Protein AF-A0A522VVH6-F1 (afdb_monomer)

Sequence (54 aa):
MSARRLDLVLLWHMHQPDYRDHASGEFALPWVYLHAIKDYADMAWHLERHEVRA

pLDDT: mean 83.18, std 7.97, range [60.84, 95.62]

Mean predicted aligned error: 7.02 Å

Structure (mmCIF, N/CA/C/O backbone):
data_AF-A0A522VVH6-F1
#
_entry.id   AF-A0A522VVH6-F1
#
loop_
_atom_site.group_PDB
_atom_site.id
_atom_site.type_symbol
_atom_site.label_atom_id
_atom_site.label_alt_id
_atom_site.label_comp_id
_atom_site.label_asym_id
_atom_site.label_entity_id
_atom_site.label_seq_id
_atom_site.pdbx_PDB_ins_code
_atom_site.Cartn_x
_atom_site.Cartn_y
_atom_site.Cartn_z
_atom_site.occupancy
_atom_site.B_iso_or_equiv
_atom_site.auth_seq_id
_atom_site.auth_comp_id
_atom_site.auth_asym_id
_atom_site.auth_atom_id
_atom_site.pdbx_PDB_model_num
ATOM 1 N N . MET A 1 1 ? -15.419 16.821 35.679 1.00 62.44 1 MET A N 1
ATOM 2 C CA . MET A 1 1 ? -16.141 16.689 34.395 1.00 62.44 1 MET A CA 1
ATOM 3 C C . MET A 1 1 ? -16.038 15.238 33.965 1.00 62.44 1 MET A C 1
ATOM 5 O O . MET A 1 1 ? -14.928 14.728 33.943 1.00 62.44 1 MET A O 1
ATOM 9 N N . SER A 1 2 ? -17.158 14.557 33.716 1.00 72.44 2 SER A N 1
ATOM 10 C CA . SER A 1 2 ? -17.114 13.192 33.174 1.00 72.44 2 SER A CA 1
ATOM 11 C C . SER A 1 2 ? -16.545 13.252 31.757 1.00 72.44 2 SER A C 1
ATOM 13 O O . SER A 1 2 ? -17.026 14.049 30.946 1.00 72.44 2 SER A O 1
ATOM 15 N N . ALA A 1 3 ? -15.490 12.483 31.481 1.00 77.12 3 ALA A N 1
ATOM 16 C CA . ALA A 1 3 ? -14.903 12.409 30.151 1.00 77.12 3 ALA A CA 1
ATOM 17 C C . ALA A 1 3 ? -15.943 11.815 29.195 1.00 77.12 3 ALA A C 1
ATOM 19 O O . ALA A 1 3 ? -16.362 10.666 29.339 1.00 77.12 3 ALA A O 1
ATOM 20 N N . ARG A 1 4 ? -16.407 12.629 28.246 1.00 87.00 4 ARG A N 1
ATOM 21 C CA . ARG A 1 4 ? -17.363 12.192 27.232 1.00 87.00 4 ARG A CA 1
ATOM 22 C C . ARG A 1 4 ? -16.624 11.243 26.285 1.00 87.00 4 ARG A C 1
ATOM 24 O O . ARG A 1 4 ? -15.545 11.586 25.808 1.00 87.00 4 ARG A O 1
ATOM 31 N N . ARG A 1 5 ? -17.170 10.046 26.056 1.00 87.56 5 ARG A N 1
ATOM 32 C CA . ARG A 1 5 ? -16.604 9.097 25.087 1.00 87.56 5 ARG A CA 1
ATOM 33 C C . ARG A 1 5 ? -16.670 9.716 23.689 1.00 87.56 5 ARG A C 1
ATOM 35 O O . ARG A 1 5 ? -17.686 10.315 23.345 1.00 87.56 5 ARG A O 1
ATOM 42 N N . LEU A 1 6 ? -15.581 9.596 22.935 1.00 90.50 6 LEU A N 1
ATOM 43 C CA . LEU A 1 6 ? -15.504 9.990 21.532 1.00 90.50 6 LEU A CA 1
ATOM 44 C C . LEU A 1 6 ? -15.647 8.734 20.675 1.00 90.50 6 LEU A C 1
ATOM 46 O O . LEU A 1 6 ? -14.900 7.776 20.880 1.00 90.50 6 LEU A O 1
ATOM 50 N N . ASP A 1 7 ? -16.569 8.764 19.719 1.00 89.50 7 ASP A N 1
ATOM 51 C CA . ASP A 1 7 ? -16.653 7.744 18.679 1.00 89.50 7 ASP A CA 1
ATOM 52 C C . ASP A 1 7 ? -15.602 8.067 17.611 1.00 89.50 7 ASP A C 1
ATOM 54 O O . ASP A 1 7 ? -15.646 9.121 16.974 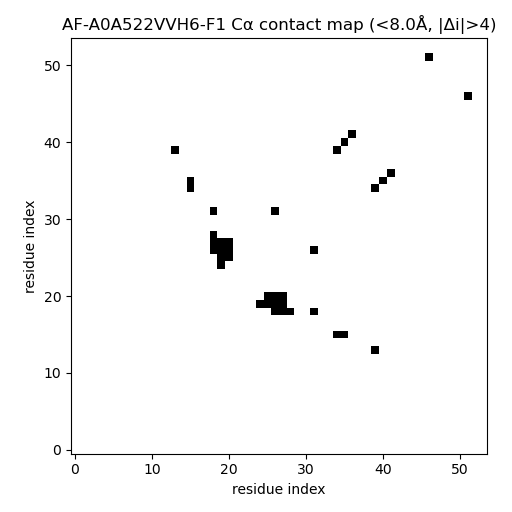1.00 89.50 7 ASP A O 1
ATOM 58 N N . LEU A 1 8 ? -14.610 7.187 17.466 1.00 87.75 8 LEU A N 1
ATOM 59 C CA . LEU A 1 8 ? -13.463 7.372 16.581 1.00 87.75 8 LEU A CA 1
ATOM 60 C C . LEU A 1 8 ? -13.370 6.203 15.602 1.00 87.75 8 LEU A C 1
ATOM 62 O O . LEU A 1 8 ? -13.363 5.046 16.016 1.00 87.75 8 LEU A O 1
ATOM 66 N N . VAL A 1 9 ? -13.223 6.522 14.317 1.00 89.44 9 VAL A N 1
ATOM 67 C CA . VAL A 1 9 ? -12.900 5.556 13.263 1.00 89.44 9 VAL A CA 1
ATOM 68 C C . VAL A 1 9 ? -11.58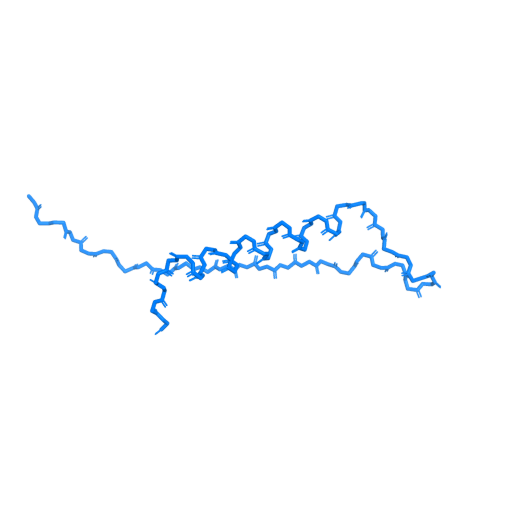0 5.969 12.632 1.00 89.44 9 VAL A C 1
ATOM 70 O O . VAL A 1 9 ? -11.437 7.093 12.153 1.00 89.44 9 VAL A O 1
ATOM 73 N N . LEU A 1 10 ? -10.613 5.056 12.640 1.00 86.56 10 LEU A N 1
ATOM 74 C CA . LEU A 1 10 ? -9.348 5.215 11.932 1.00 86.56 10 LEU A CA 1
ATOM 75 C C . LEU A 1 10 ? -9.452 4.489 10.589 1.00 86.56 10 LEU A C 1
ATOM 77 O O . LEU A 1 10 ? -9.759 3.299 10.557 1.00 86.56 10 LEU A O 1
ATOM 81 N N . LEU A 1 11 ? -9.205 5.205 9.490 1.00 88.06 11 LEU A N 1
ATOM 82 C CA . LEU A 1 11 ? -9.202 4.649 8.138 1.00 88.06 11 LEU A CA 1
ATOM 83 C C . LEU A 1 11 ? -7.796 4.747 7.547 1.00 88.06 11 LEU A C 1
ATOM 85 O O . LEU A 1 11 ? -7.283 5.846 7.337 1.00 88.06 11 LEU A O 1
ATOM 89 N N . TRP A 1 12 ? -7.198 3.601 7.231 1.00 86.38 12 TRP A N 1
ATOM 90 C CA . TRP A 1 12 ? -5.962 3.553 6.457 1.00 86.38 12 TRP A CA 1
ATOM 91 C C . TRP A 1 12 ? -6.271 3.568 4.962 1.00 86.38 12 TRP A C 1
ATOM 93 O O . TRP A 1 12 ? -6.919 2.662 4.441 1.00 86.38 12 TRP A O 1
ATOM 103 N N . HIS A 1 13 ? -5.779 4.589 4.265 1.00 87.38 13 HIS A N 1
ATOM 104 C CA . HIS A 1 13 ? -5.804 4.648 2.809 1.00 87.38 13 HIS A CA 1
ATOM 105 C C . HIS A 1 13 ? -4.408 4.342 2.267 1.00 87.38 13 HIS A C 1
ATOM 107 O O . HIS A 1 13 ? -3.508 5.175 2.345 1.00 87.38 13 HIS A O 1
ATOM 113 N N . MET A 1 14 ? -4.242 3.137 1.729 1.00 85.19 14 MET A N 1
ATOM 114 C CA . MET A 1 14 ? -2.984 2.669 1.155 1.00 85.19 14 MET A CA 1
ATOM 115 C C . MET A 1 14 ? -3.142 2.597 -0.363 1.00 85.19 14 MET A C 1
ATOM 117 O O . MET A 1 14 ? -3.972 1.844 -0.869 1.00 85.19 14 MET A O 1
ATOM 121 N N . HIS A 1 15 ? -2.367 3.393 -1.095 1.00 85.06 15 HIS A N 1
ATOM 122 C CA . HIS A 1 15 ? -2.323 3.353 -2.553 1.00 85.06 15 HIS A CA 1
ATOM 123 C C . HIS A 1 15 ? -0.870 3.413 -3.011 1.00 85.06 15 HIS A C 1
ATOM 125 O O . HIS A 1 15 ? -0.170 4.391 -2.755 1.00 85.06 15 HIS A O 1
ATOM 131 N N . GLN A 1 16 ? -0.425 2.360 -3.692 1.00 84.12 16 GLN A N 1
ATOM 132 C CA . GLN A 1 16 ? 0.859 2.336 -4.378 1.00 84.12 16 GLN A CA 1
ATOM 133 C C . GLN A 1 16 ? 0.596 2.296 -5.891 1.00 84.12 16 GLN A C 1
ATOM 135 O O . GLN A 1 16 ? -0.016 1.333 -6.358 1.00 84.12 16 GLN A O 1
ATOM 140 N N . PRO A 1 17 ? 1.025 3.316 -6.654 1.00 85.69 17 PRO A N 1
ATOM 141 C CA . PRO A 1 17 ? 0.982 3.284 -8.112 1.00 85.69 17 PRO A CA 1
ATOM 142 C C . PRO A 1 17 ? 1.813 2.135 -8.691 1.00 85.69 17 PRO A C 1
ATOM 144 O O . PRO A 1 17 ? 2.763 1.662 -8.060 1.00 85.69 17 PRO A O 1
ATOM 147 N N . ASP A 1 18 ? 1.486 1.718 -9.914 1.00 86.94 18 ASP A N 1
ATOM 148 C CA . ASP A 1 18 ? 2.348 0.803 -10.657 1.00 86.94 18 ASP A CA 1
ATOM 149 C C . ASP A 1 18 ? 3.567 1.567 -11.185 1.00 86.94 18 ASP A C 1
ATOM 151 O O . ASP A 1 18 ? 3.447 2.481 -11.999 1.00 86.94 18 ASP A O 1
ATOM 155 N N . TYR A 1 19 ? 4.740 1.204 -10.676 1.00 89.69 19 TYR A N 1
ATOM 156 C CA . TYR A 1 19 ? 6.027 1.754 -11.098 1.00 89.69 19 TYR A CA 1
ATOM 157 C C . TYR A 1 19 ? 6.791 0.797 -12.012 1.00 89.69 19 TYR A C 1
ATOM 159 O O . TYR A 1 19 ? 7.983 0.992 -12.252 1.00 89.69 19 TYR A O 1
ATOM 167 N N . ARG A 1 20 ? 6.145 -0.268 -12.493 1.00 90.31 20 ARG A N 1
ATOM 168 C CA . ARG A 1 20 ? 6.760 -1.189 -13.435 1.00 90.31 20 ARG A CA 1
ATOM 169 C C . ARG A 1 20 ? 6.820 -0.560 -14.821 1.00 90.31 20 ARG A C 1
ATOM 171 O O . ARG A 1 20 ? 5.809 -0.131 -15.369 1.00 90.31 20 ARG A O 1
ATOM 178 N N . ASP A 1 21 ? 7.998 -0.572 -15.425 1.00 92.00 21 ASP A N 1
ATOM 179 C CA . ASP A 1 21 ? 8.113 -0.431 -16.867 1.00 92.00 21 ASP A CA 1
ATOM 180 C C . ASP A 1 21 ? 7.554 -1.701 -17.522 1.00 92.00 21 ASP A C 1
ATOM 182 O O . ASP A 1 21 ? 8.088 -2.796 -17.360 1.00 92.00 21 ASP A O 1
ATOM 186 N N . HIS A 1 22 ? 6.460 -1.571 -18.265 1.00 91.56 22 HIS A N 1
ATOM 187 C CA . HIS A 1 22 ? 5.805 -2.710 -18.902 1.00 91.56 22 HIS A CA 1
ATOM 188 C C . HIS A 1 22 ? 6.593 -3.308 -20.076 1.00 91.56 22 HIS A C 1
ATOM 190 O O . HIS A 1 22 ? 6.288 -4.430 -20.481 1.00 91.56 22 HIS A O 1
ATOM 196 N N . ALA A 1 23 ? 7.585 -2.599 -20.624 1.00 95.62 23 ALA A N 1
ATOM 197 C CA . ALA A 1 23 ? 8.427 -3.116 -21.699 1.00 95.62 23 ALA A CA 1
ATOM 198 C C . ALA A 1 23 ? 9.561 -4.005 -21.166 1.00 95.62 23 ALA A C 1
ATOM 200 O O . ALA A 1 23 ? 9.804 -5.081 -21.710 1.00 95.62 23 ALA A O 1
ATOM 201 N N . SER A 1 24 ? 10.241 -3.571 -20.102 1.00 94.38 24 SER A N 1
ATOM 202 C CA . SER A 1 24 ? 11.362 -4.304 -19.491 1.00 94.38 24 SER A CA 1
ATOM 203 C C . SER A 1 24 ? 10.949 -5.202 -18.320 1.00 94.38 24 SER A C 1
ATOM 205 O O . SER A 1 24 ? 11.649 -6.157 -17.990 1.00 94.38 24 SER A O 1
ATOM 207 N N . GLY A 1 25 ? 9.811 -4.918 -17.686 1.00 90.25 25 GLY A N 1
ATOM 208 C CA . GLY A 1 25 ? 9.373 -5.544 -16.440 1.00 90.25 25 GLY A CA 1
ATOM 209 C C . GLY A 1 25 ? 10.078 -5.005 -15.191 1.00 90.25 25 GLY A C 1
ATOM 210 O O . GLY A 1 25 ? 9.774 -5.467 -14.088 1.00 90.25 25 GLY A O 1
ATOM 211 N N . GLU A 1 26 ? 10.995 -4.047 -15.334 1.00 90.06 26 GLU A N 1
ATOM 212 C CA . GLU A 1 26 ? 11.736 -3.473 -14.215 1.00 90.06 26 GLU A CA 1
ATOM 213 C C . GLU A 1 26 ? 10.873 -2.500 -13.411 1.00 90.06 26 GLU A C 1
ATOM 215 O O . GLU A 1 26 ? 10.051 -1.764 -13.952 1.00 90.06 26 GLU A O 1
ATOM 220 N N . PHE A 1 27 ? 11.064 -2.477 -12.093 1.00 86.75 27 PHE A N 1
ATOM 221 C CA . PHE A 1 27 ? 10.418 -1.490 -11.235 1.00 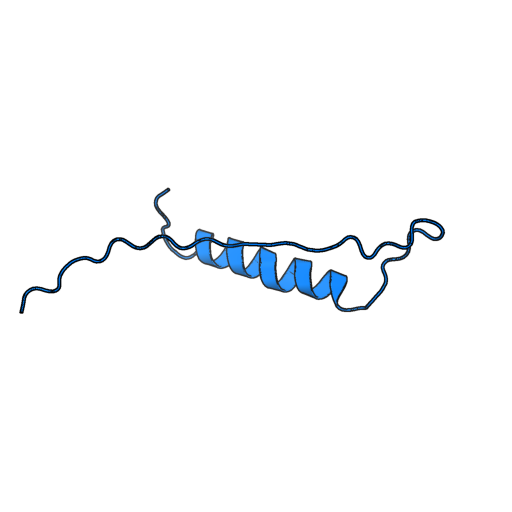86.75 27 PHE A CA 1
ATOM 222 C C . PHE A 1 27 ? 11.288 -0.240 -11.148 1.00 86.75 27 PHE A C 1
ATOM 224 O O . PHE A 1 27 ? 12.441 -0.301 -10.718 1.00 86.75 27 PHE A O 1
ATOM 231 N N . ALA A 1 28 ? 10.725 0.903 -11.526 1.00 82.44 28 ALA A N 1
ATOM 232 C CA . ALA A 1 28 ? 11.376 2.189 -11.376 1.00 82.44 28 ALA A CA 1
ATOM 233 C C . ALA A 1 28 ? 11.418 2.606 -9.899 1.00 82.44 28 ALA A C 1
ATOM 235 O O . ALA A 1 28 ? 10.477 2.364 -9.151 1.00 82.44 28 ALA A O 1
ATOM 236 N N . LEU A 1 29 ? 12.475 3.339 -9.534 1.00 82.75 29 LEU A N 1
ATOM 237 C CA . LEU A 1 29 ? 12.664 4.016 -8.247 1.00 82.75 29 LEU A CA 1
ATOM 238 C C . LEU A 1 29 ? 12.905 3.056 -7.056 1.00 82.75 29 LEU A C 1
ATOM 240 O O . LEU A 1 29 ? 12.085 2.191 -6.749 1.00 82.75 29 LEU A O 1
ATOM 244 N N . PRO A 1 30 ? 14.000 3.233 -6.294 1.00 75.19 30 PRO A N 1
ATOM 245 C CA . PRO A 1 30 ? 14.372 2.291 -5.233 1.00 75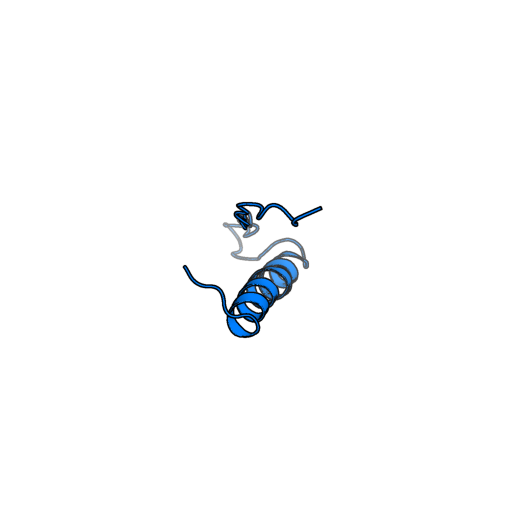.19 30 PRO A CA 1
ATOM 246 C C . PRO A 1 30 ? 13.374 2.252 -4.062 1.00 75.19 30 PRO A C 1
ATOM 248 O O . PRO A 1 30 ? 13.354 1.291 -3.295 1.00 75.19 30 PRO A O 1
ATOM 251 N N . TRP A 1 31 ? 12.529 3.276 -3.909 1.00 77.56 31 TRP A N 1
ATOM 252 C CA . TRP A 1 31 ? 11.595 3.389 -2.786 1.00 77.56 31 TRP A CA 1
ATOM 253 C C . TRP A 1 31 ? 10.289 2.603 -2.954 1.00 77.56 31 TRP A C 1
ATOM 255 O O . TRP A 1 31 ? 9.551 2.462 -1.983 1.00 77.56 31 TRP A O 1
ATOM 265 N N . VAL A 1 32 ? 10.005 2.049 -4.135 1.00 77.50 32 VAL A N 1
ATOM 266 C CA . VAL A 1 32 ? 8.797 1.237 -4.387 1.00 77.50 32 VAL A CA 1
ATOM 267 C C . VAL A 1 32 ? 8.780 -0.023 -3.522 1.00 77.50 32 VAL A C 1
ATOM 269 O O . VAL A 1 32 ? 7.740 -0.412 -2.994 1.00 77.50 32 VAL A O 1
ATOM 272 N N . TYR A 1 33 ? 9.950 -0.625 -3.311 1.00 73.00 33 TYR A N 1
ATOM 273 C CA . TYR A 1 33 ? 10.113 -1.751 -2.395 1.00 73.00 33 TYR A CA 1
ATOM 274 C C . TYR A 1 33 ? 10.021 -1.318 -0.923 1.00 73.00 33 TYR A C 1
ATOM 276 O O . TYR A 1 33 ? 9.406 -2.004 -0.106 1.00 73.00 33 TYR A O 1
ATOM 284 N N . LEU A 1 34 ? 10.586 -0.151 -0.586 1.00 76.06 34 LEU A N 1
ATOM 285 C CA . LEU A 1 34 ? 10.547 0.380 0.778 1.00 76.06 34 LEU A CA 1
ATOM 286 C C . LEU A 1 34 ? 9.128 0.726 1.232 1.00 76.06 34 LEU A C 1
ATOM 288 O O . LEU A 1 34 ? 8.796 0.424 2.370 1.00 76.06 34 LEU A O 1
ATOM 292 N N . HIS A 1 35 ? 8.291 1.312 0.375 1.00 73.75 35 HIS A N 1
ATOM 293 C CA . HIS A 1 35 ? 6.907 1.641 0.733 1.00 73.75 35 HIS A CA 1
ATOM 294 C C . HIS A 1 35 ? 6.085 0.397 1.082 1.00 73.75 35 HIS A C 1
ATOM 296 O O . HIS A 1 35 ? 5.377 0.390 2.088 1.00 73.75 35 HIS A O 1
ATOM 302 N N . ALA A 1 36 ? 6.220 -0.669 0.287 1.00 70.88 36 ALA A N 1
ATOM 303 C CA . ALA A 1 36 ? 5.512 -1.920 0.526 1.00 70.88 36 ALA A CA 1
ATOM 304 C C . ALA A 1 36 ? 5.889 -2.535 1.883 1.00 70.88 36 ALA A C 1
ATOM 306 O O . ALA A 1 36 ? 5.013 -2.877 2.672 1.00 70.88 36 ALA A O 1
ATOM 307 N N . ILE A 1 37 ? 7.188 -2.643 2.176 1.00 74.38 37 ILE A N 1
ATOM 308 C CA . ILE A 1 37 ? 7.653 -3.259 3.425 1.00 74.38 37 ILE A CA 1
ATOM 309 C C . ILE A 1 37 ? 7.384 -2.367 4.620 1.00 74.38 37 ILE A C 1
ATOM 311 O O . ILE A 1 37 ? 6.906 -2.853 5.635 1.00 74.38 37 ILE A O 1
ATOM 315 N N . LYS A 1 38 ? 7.697 -1.079 4.513 1.00 76.62 38 LYS A N 1
ATOM 316 C CA . LYS A 1 38 ? 7.577 -0.168 5.640 1.00 76.62 38 LYS A CA 1
ATOM 317 C C . LYS A 1 38 ? 6.107 0.013 6.010 1.00 76.62 38 LYS A C 1
ATOM 319 O O . LYS A 1 38 ? 5.704 -0.316 7.115 1.00 76.62 38 LYS A O 1
ATOM 324 N N . ASP A 1 39 ? 5.286 0.513 5.093 1.00 77.75 39 ASP A N 1
ATOM 325 C CA . ASP A 1 39 ? 3.990 1.051 5.505 1.00 77.75 39 ASP A CA 1
ATOM 326 C C . ASP A 1 39 ? 2.913 -0.034 5.668 1.00 77.75 39 ASP A C 1
ATOM 328 O O . ASP A 1 39 ? 2.065 0.080 6.553 1.00 77.75 39 ASP A O 1
ATOM 332 N N . TYR A 1 40 ? 2.938 -1.108 4.869 1.00 83.88 40 TYR A N 1
ATOM 333 C CA . TYR A 1 40 ? 1.945 -2.183 5.008 1.00 83.88 40 TYR A CA 1
ATOM 334 C C . TYR A 1 40 ? 2.263 -3.125 6.170 1.00 83.88 40 TYR A C 1
ATOM 336 O O . TYR A 1 40 ? 1.341 -3.531 6.882 1.00 83.88 40 TYR A O 1
ATOM 344 N N . ALA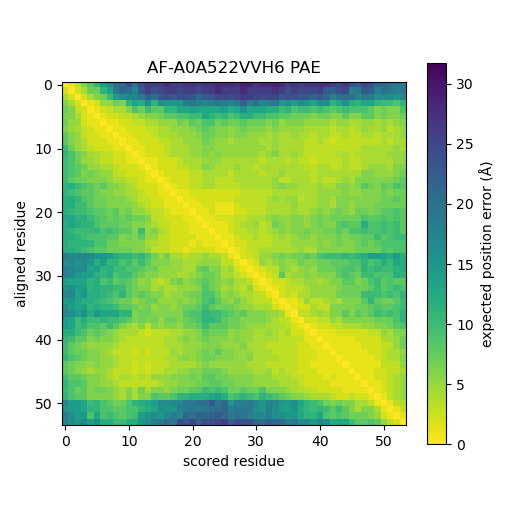 A 1 41 ? 3.540 -3.465 6.385 1.00 85.69 41 ALA A N 1
ATOM 345 C CA . ALA A 1 41 ? 3.910 -4.352 7.485 1.00 85.69 41 ALA A CA 1
ATOM 346 C C . ALA A 1 41 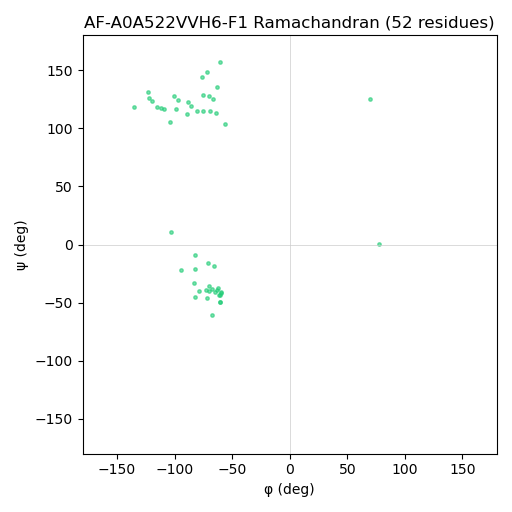? 3.733 -3.664 8.844 1.00 85.69 41 ALA A C 1
ATOM 348 O O . ALA A 1 41 ? 3.196 -4.285 9.759 1.00 85.69 41 ALA A O 1
ATOM 349 N N . ASP A 1 42 ? 4.092 -2.379 8.963 1.00 86.44 42 ASP A N 1
ATOM 350 C CA . ASP A 1 42 ? 3.885 -1.611 10.197 1.00 86.44 42 ASP A CA 1
ATOM 351 C C . ASP A 1 42 ? 2.392 -1.548 10.566 1.00 86.44 42 ASP A C 1
ATOM 353 O O . ASP A 1 42 ? 2.024 -1.734 11.728 1.00 86.44 42 ASP A O 1
ATOM 357 N N . MET A 1 43 ? 1.510 -1.340 9.579 1.00 87.75 43 MET A N 1
ATOM 358 C CA . MET A 1 43 ? 0.058 -1.339 9.792 1.00 87.75 43 MET A CA 1
ATOM 359 C C . MET A 1 43 ? -0.436 -2.690 10.328 1.00 87.75 43 MET A C 1
ATOM 361 O O . MET A 1 43 ? -1.125 -2.723 11.350 1.00 87.75 43 MET A O 1
ATOM 365 N N . ALA A 1 44 ? -0.043 -3.800 9.694 1.00 86.50 44 ALA A N 1
ATOM 366 C CA . ALA A 1 44 ? -0.417 -5.138 10.151 1.00 86.50 44 ALA A CA 1
ATOM 367 C C . ALA A 1 44 ? 0.108 -5.419 11.570 1.00 86.50 44 ALA A C 1
ATOM 369 O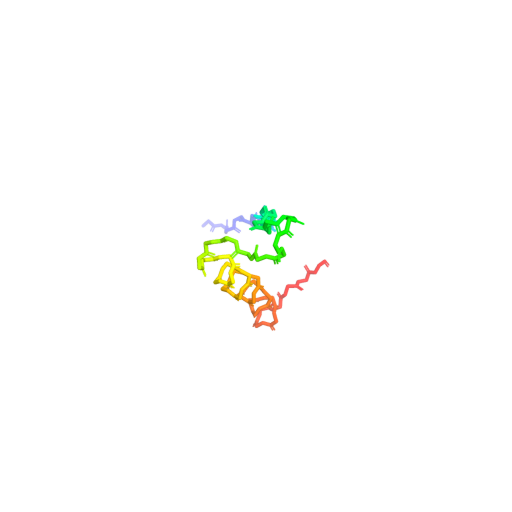 O . ALA A 1 44 ? -0.641 -5.880 12.430 1.00 86.50 44 ALA A O 1
ATOM 370 N N . TRP A 1 45 ? 1.359 -5.047 11.849 1.00 89.81 45 TRP A N 1
ATOM 371 C CA . TRP A 1 45 ? 1.972 -5.202 13.166 1.00 89.81 45 TRP A CA 1
ATOM 372 C C . TRP A 1 45 ? 1.221 -4.436 14.263 1.00 89.81 45 TRP A C 1
ATOM 374 O O . TRP A 1 4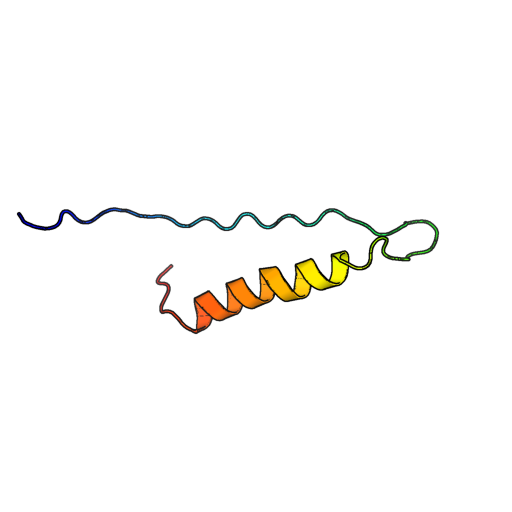5 ? 1.016 -4.956 15.363 1.00 89.81 45 TRP A O 1
ATOM 384 N N . HIS A 1 46 ? 0.762 -3.212 13.979 1.00 87.69 46 HIS A N 1
ATOM 385 C CA . HIS A 1 46 ? -0.053 -2.450 14.923 1.00 87.69 46 HIS A CA 1
ATOM 386 C C . HIS A 1 46 ? -1.390 -3.137 15.230 1.00 87.69 46 HIS A C 1
ATOM 388 O O . HIS A 1 46 ? -1.803 -3.140 16.390 1.00 87.69 46 HIS A O 1
ATOM 394 N N . LEU A 1 47 ? -2.045 -3.741 14.234 1.00 86.44 47 LEU A N 1
ATOM 395 C CA . LEU A 1 47 ? -3.290 -4.492 14.438 1.00 86.44 47 LEU A CA 1
ATOM 396 C C . LEU A 1 47 ? -3.080 -5.776 15.247 1.00 86.44 47 LEU A C 1
ATOM 398 O O . LEU A 1 47 ? -3.913 -6.117 16.077 1.00 86.44 47 LEU A O 1
ATOM 402 N N . GLU A 1 48 ? -1.976 -6.491 15.037 1.00 89.56 48 GLU A N 1
ATOM 403 C CA . GLU A 1 48 ? -1.676 -7.717 15.790 1.00 89.56 48 GLU A CA 1
ATOM 404 C C . GLU A 1 48 ? -1.318 -7.425 17.251 1.00 89.56 48 GLU A C 1
ATOM 406 O O . GLU A 1 48 ? -1.651 -8.186 18.160 1.00 89.56 48 GLU A O 1
ATOM 411 N N . ARG A 1 49 ? -0.623 -6.309 17.491 1.00 91.56 49 ARG A N 1
ATOM 412 C CA . ARG A 1 49 ? -0.119 -5.936 18.816 1.00 91.56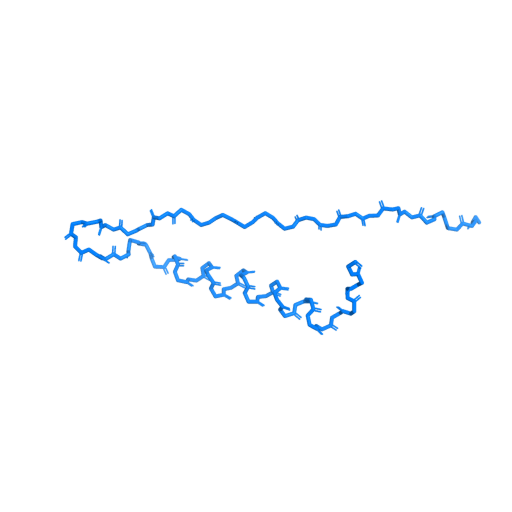 49 ARG A CA 1
ATOM 413 C C . ARG A 1 49 ? -1.163 -5.253 19.700 1.00 91.56 49 ARG A C 1
ATOM 415 O O . ARG A 1 49 ? -0.996 -5.218 20.922 1.00 91.56 49 ARG A O 1
ATOM 422 N N . HIS A 1 50 ? -2.210 -4.689 19.112 1.00 85.81 50 HIS A N 1
ATOM 423 C CA . HIS A 1 50 ? -3.272 -3.990 19.826 1.00 85.81 50 HIS A CA 1
ATOM 424 C C . HIS A 1 50 ? -4.612 -4.652 19.509 1.00 85.81 50 HIS A C 1
ATOM 426 O O . HIS A 1 50 ? -4.960 -4.763 18.345 1.00 85.81 50 HIS A O 1
ATOM 432 N N . GLU A 1 51 ? -5.387 -5.059 20.523 1.00 75.44 51 GLU A N 1
ATOM 433 C CA . GLU A 1 51 ? -6.742 -5.582 20.286 1.00 75.44 51 GLU A CA 1
ATOM 434 C C . GLU A 1 51 ? -7.586 -4.550 19.523 1.00 75.44 51 GLU A C 1
ATOM 436 O O . GLU A 1 51 ? -8.083 -3.578 20.098 1.00 75.44 51 GLU A O 1
ATOM 441 N N . VAL A 1 52 ? -7.781 -4.783 18.227 1.00 71.94 52 VAL A N 1
ATOM 442 C CA . VAL A 1 52 ? -8.758 -4.067 17.413 1.00 71.94 52 VAL A CA 1
ATOM 443 C C . VAL A 1 52 ? -9.992 -4.947 17.305 1.00 71.94 52 VAL A C 1
ATOM 445 O O . VAL A 1 52 ? -9.945 -6.057 16.780 1.00 71.94 52 VAL A O 1
ATOM 448 N N . ARG A 1 53 ? -11.108 -4.461 17.848 1.00 64.94 53 ARG A N 1
ATOM 449 C CA . ARG A 1 53 ? -12.417 -5.097 17.683 1.00 64.94 53 ARG A CA 1
ATOM 450 C C . ARG A 1 53 ? -13.047 -4.502 16.429 1.00 64.94 53 ARG A C 1
ATOM 452 O O . ARG A 1 53 ? -13.305 -3.300 16.414 1.00 64.94 53 ARG A O 1
ATOM 459 N N . ALA A 1 54 ? -13.194 -5.329 15.396 1.00 60.84 54 ALA A N 1
ATOM 460 C CA . ALA A 1 54 ? -13.899 -4.984 14.163 1.00 60.84 54 ALA A CA 1
ATOM 461 C C . ALA A 1 54 ? -15.419 -4.977 14.375 1.00 60.84 54 ALA A C 1
ATOM 463 O O . ALA A 1 54 ? -15.899 -5.789 15.203 1.00 60.84 54 ALA A O 1
#

Radius of gyration: 17.91 Å; Cα contacts (8 Å, |Δi|>4): 19; chains: 1; bounding box: 32×24×56 Å

Secondary structure (DSSP, 8-state):
---PPP-------------B-TTT-PBPSTHHHHHIIIIIHHHHHHHHHS----

Foldseek 3Di:
DPPDDDDDDDDDDDDDDQQADPVVRDGPDPCSVVSCCPVVVVVVVVCVVDPDDD

Solvent-accessible surface area (backbone atoms only — not comparable to full-atom values): 3826 Å² total; per-residue (Å²): 130,84,83,76,87,78,95,79,86,88,80,88,86,88,85,81,80,89,47,55,40,86,88,80,67,47,68,54,65,85,57,61,62,49,50,55,56,52,58,54,48,52,52,52,50,52,52,75,75,37,96,72,85,129